Protein AF-A0A7C5JXB4-F1 (afdb_monomer_lite)

Secondary structure (DSSP, 8-state):
-EEEPPS-----SSBTTBSEEEEETTTSEEEETTSS-EEETTEEE--SEE-TTSPEEEE----EEETTEEESEEEE-TT-SSEEEES----TT----EEE-

Radius of gyration: 13.08 Å; chains: 1; bounding box: 32×25×37 Å

Organism: Thermococcus litoralis (NCBI:txid2265)

Foldseek 3Di:
DDWAQDPDQPDDALESFHAKFDFAPLVQKIKGQQLAWTGDLNDIWHAPDADPNSIGMGGRPKWKDKQNHTFSGWGTDSNDHIIRGHDDDDDVPDDIDMDID

pLDDT: mean 88.67, std 8.24, range [55.19, 95.5]

Sequence (101 aa):
YLWLRPLKTKGKGMTPFGNIEGGLPHYRYGAIFNGGKAELFGKTFEPNEALPNGVGIFKANFEVFANGRKVKGVGVYCNERRVKLIGGDFEVGEVVEIRIV

InterPro domains:
  IPR058817 Protein of unknown function DUF8155, C-terminal domain [PF26483] (15-100)

Structure (mmCIF, N/CA/C/O backbone):
data_AF-A0A7C5JXB4-F1
#
_entry.id   AF-A0A7C5JXB4-F1
#
loop_
_atom_site.group_PDB
_atom_site.id
_atom_site.type_symbol
_atom_site.label_atom_id
_atom_site.label_alt_id
_atom_site.label_comp_id
_atom_site.label_asym_id
_atom_site.label_entity_id
_atom_site.label_seq_id
_atom_site.pdbx_PDB_ins_code
_atom_site.Cartn_x
_atom_site.Cartn_y
_atom_site.Cartn_z
_atom_site.occupancy
_atom_site.B_iso_or_equiv
_atom_site.auth_seq_id
_atom_site.auth_comp_id
_atom_site.auth_asym_id
_atom_site.auth_atom_id
_atom_site.pdbx_PDB_model_num
ATOM 1 N N . TYR A 1 1 ? -10.666 -8.734 6.429 1.00 86.44 1 TYR A N 1
ATOM 2 C CA . TYR A 1 1 ? -10.107 -7.528 5.776 1.00 86.44 1 TYR A CA 1
ATOM 3 C C . TYR A 1 1 ? -11.219 -6.501 5.709 1.00 86.44 1 TYR A C 1
ATOM 5 O O . TYR A 1 1 ? -12.374 -6.907 5.714 1.00 86.44 1 TYR A O 1
ATOM 13 N N . LEU A 1 2 ? -10.889 -5.214 5.648 1.00 93.06 2 LEU A N 1
ATOM 14 C CA . LEU A 1 2 ? -11.871 -4.126 5.578 1.00 93.06 2 LEU A CA 1
ATOM 15 C C . LEU A 1 2 ? -11.558 -3.221 4.391 1.00 93.06 2 LEU A C 1
ATOM 17 O O . LEU A 1 2 ? -10.400 -3.092 4.002 1.00 93.06 2 LEU A O 1
ATOM 21 N N . TRP A 1 3 ? -12.580 -2.600 3.813 1.00 93.88 3 TRP A N 1
ATOM 22 C CA . TRP A 1 3 ? -12.403 -1.602 2.763 1.00 93.88 3 TRP A CA 1
ATOM 23 C C . TRP A 1 3 ? -12.488 -0.208 3.365 1.00 93.88 3 TRP A C 1
ATOM 25 O O . TRP A 1 3 ? -13.553 0.242 3.778 1.00 93.88 3 TRP A O 1
ATOM 35 N N . LEU A 1 4 ? -11.356 0.482 3.396 1.00 92.88 4 LEU A N 1
ATOM 36 C CA . LEU A 1 4 ? -11.253 1.834 3.910 1.00 92.88 4 LEU A CA 1
ATOM 37 C C . LEU A 1 4 ? -11.597 2.820 2.802 1.00 92.88 4 LEU A C 1
ATOM 39 O O . LEU A 1 4 ? -10.954 2.844 1.749 1.00 92.88 4 LEU A O 1
ATOM 43 N N . ARG A 1 5 ? -12.597 3.662 3.057 1.00 92.06 5 ARG A N 1
ATOM 44 C CA . ARG A 1 5 ? -12.874 4.833 2.228 1.00 92.06 5 ARG A CA 1
ATOM 45 C C . ARG A 1 5 ? -11.942 5.969 2.667 1.00 92.06 5 ARG A C 1
ATOM 47 O O . ARG A 1 5 ? -12.041 6.389 3.819 1.00 92.06 5 ARG A O 1
ATOM 54 N N . PRO A 1 6 ? -11.073 6.501 1.790 1.00 88.19 6 PRO A N 1
ATOM 55 C CA . PRO A 1 6 ? -10.216 7.622 2.154 1.00 88.19 6 PRO A CA 1
ATOM 56 C C . PRO A 1 6 ? -11.059 8.850 2.505 1.00 88.19 6 PRO A C 1
ATOM 58 O O . PRO A 1 6 ? -11.919 9.257 1.726 1.00 88.19 6 PRO A O 1
ATOM 61 N N . LEU A 1 7 ? -10.792 9.454 3.663 1.00 88.50 7 LEU A N 1
ATOM 62 C CA . LEU A 1 7 ? -11.427 10.713 4.074 1.00 88.50 7 LEU A CA 1
ATOM 63 C C . LEU A 1 7 ? -10.674 11.944 3.549 1.00 88.50 7 LEU A C 1
ATOM 65 O O . LEU A 1 7 ? -11.256 13.012 3.391 1.00 88.50 7 LEU A O 1
ATOM 69 N N . LYS A 1 8 ? -9.378 11.793 3.252 1.00 78.56 8 LYS A N 1
ATOM 70 C CA . LYS A 1 8 ? -8.524 12.828 2.659 1.00 78.56 8 LYS A CA 1
ATOM 71 C C . LYS A 1 8 ? -8.045 12.3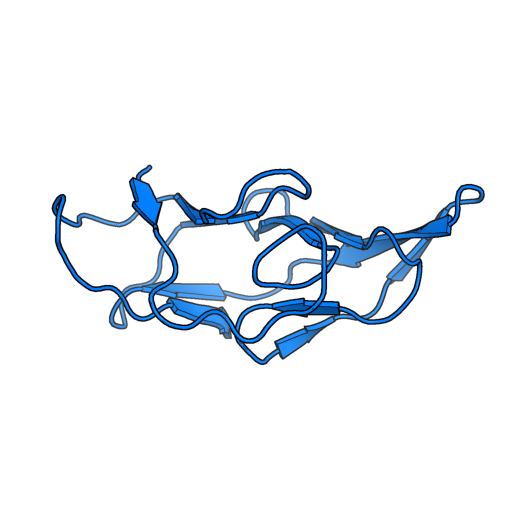44 1.292 1.00 78.56 8 LYS A C 1
ATOM 73 O O . LYS A 1 8 ? -7.175 11.484 1.214 1.00 78.56 8 LYS A O 1
ATOM 78 N N . THR A 1 9 ? -8.596 12.893 0.213 1.00 69.88 9 THR A N 1
ATOM 79 C CA . THR A 1 9 ? -8.183 12.569 -1.162 1.00 69.88 9 THR A CA 1
ATOM 80 C C . THR A 1 9 ? -7.468 13.767 -1.777 1.00 69.88 9 THR A C 1
ATOM 82 O O . THR A 1 9 ? -8.121 14.686 -2.265 1.00 69.88 9 THR A O 1
ATOM 85 N N . LYS A 1 10 ? -6.131 13.786 -1.734 1.00 63.88 10 LYS A N 1
ATOM 86 C CA . LYS A 1 10 ? -5.316 14.821 -2.404 1.00 63.88 10 LYS A CA 1
ATOM 87 C C . LYS A 1 10 ? -4.591 14.326 -3.669 1.00 63.88 10 LYS A C 1
ATOM 89 O O . LYS A 1 10 ? -3.929 15.121 -4.327 1.00 63.88 10 LYS A O 1
ATOM 94 N N . GLY A 1 11 ? -4.705 13.044 -4.024 1.00 59.69 11 GLY A N 1
ATOM 95 C CA . GLY A 1 11 ? -3.925 12.439 -5.110 1.00 59.69 11 GLY A CA 1
ATOM 96 C C . GLY A 1 11 ? -4.427 12.766 -6.523 1.00 59.69 11 GLY A C 1
ATOM 97 O O . GLY A 1 11 ? -5.625 12.704 -6.792 1.00 59.69 11 GLY A O 1
ATOM 98 N N . LYS A 1 12 ? -3.489 13.053 -7.438 1.00 55.19 12 LYS A N 1
ATOM 99 C CA . LYS A 1 12 ? -3.678 12.960 -8.896 1.00 55.19 12 LYS A CA 1
ATOM 100 C C . LYS A 1 12 ? -3.227 11.557 -9.330 1.00 55.19 12 LYS A C 1
ATOM 102 O O . LYS A 1 12 ? -2.048 11.247 -9.205 1.00 55.19 12 LYS A O 1
ATOM 107 N N . GLY A 1 13 ? -4.135 10.699 -9.796 1.00 60.03 13 GLY A N 1
ATOM 108 C CA . GLY A 1 13 ? -3.794 9.355 -10.285 1.00 60.03 13 GLY A CA 1
ATOM 109 C C . GLY A 1 13 ? -4.960 8.371 -10.231 1.00 60.03 13 GLY A C 1
ATOM 110 O O . GLY A 1 13 ? -6.081 8.752 -9.903 1.00 60.03 13 GLY A O 1
ATOM 111 N N . MET A 1 14 ? -4.694 7.111 -10.584 1.00 61.84 14 MET A N 1
ATOM 112 C CA . MET A 1 14 ? -5.726 6.072 -10.689 1.00 61.84 14 MET A CA 1
ATOM 113 C C . MET A 1 14 ? -6.191 5.572 -9.298 1.00 61.84 14 MET A C 1
ATOM 115 O O . MET A 1 14 ? -7.333 5.153 -9.129 1.00 61.84 14 MET A O 1
ATOM 119 N N . THR A 1 15 ? -5.358 5.750 -8.264 1.00 72.50 15 THR A N 1
ATOM 120 C CA . THR A 1 15 ? -5.662 5.476 -6.845 1.00 72.50 15 THR A CA 1
ATOM 121 C C . THR A 1 15 ? -5.558 6.748 -5.993 1.00 72.50 15 THR A C 1
ATOM 123 O O . THR A 1 15 ? -4.954 7.735 -6.428 1.00 72.50 15 THR A O 1
ATOM 126 N N . PRO A 1 16 ? -6.032 6.743 -4.728 1.00 74.94 16 PRO A N 1
ATOM 127 C CA . PRO A 1 16 ? -5.759 7.830 -3.782 1.00 74.94 16 PRO A CA 1
ATOM 128 C C . PRO A 1 16 ? -4.261 8.079 -3.528 1.00 74.94 16 PRO A C 1
ATOM 130 O O . PRO A 1 16 ? -3.910 9.149 -3.038 1.00 74.94 16 PRO A O 1
ATOM 133 N N . PHE A 1 17 ? -3.404 7.114 -3.879 1.00 81.69 17 PHE A N 1
ATOM 134 C CA . PHE A 1 17 ? -1.942 7.116 -3.735 1.00 81.69 17 PHE A CA 1
ATOM 135 C C . PHE A 1 17 ? -1.235 7.212 -5.096 1.00 81.69 17 PHE A C 1
ATOM 137 O O . PHE A 1 17 ? -0.114 6.744 -5.273 1.00 81.69 17 PHE A O 1
ATOM 144 N N . GLY A 1 18 ? -1.911 7.769 -6.104 1.00 83.50 18 GLY A N 1
ATOM 145 C CA . GLY A 1 18 ? -1.349 7.909 -7.440 1.00 83.50 18 GLY A CA 1
ATOM 146 C C . GLY A 1 18 ? -1.442 6.60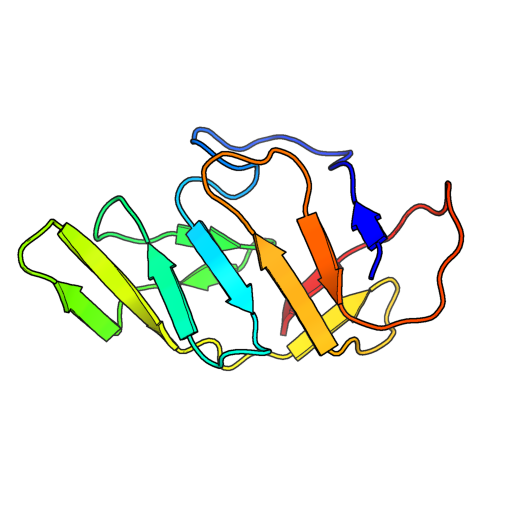6 -8.230 1.00 83.50 18 GLY A C 1
ATOM 147 O O . GLY A 1 18 ? -2.536 6.142 -8.548 1.00 83.50 18 GLY A O 1
ATOM 148 N N . ASN A 1 19 ? -0.299 6.028 -8.575 1.00 86.50 19 ASN A N 1
ATOM 149 C CA . ASN A 1 19 ? -0.152 4.969 -9.577 1.00 86.50 19 ASN A CA 1
ATOM 150 C C . ASN A 1 19 ? 0.478 3.679 -9.010 1.00 86.50 19 ASN A C 1
ATOM 152 O O . ASN A 1 19 ? 1.249 3.008 -9.700 1.00 86.50 19 ASN A O 1
ATOM 156 N N . ILE A 1 20 ? 0.175 3.369 -7.747 1.00 89.44 20 ILE A N 1
ATOM 157 C CA . ILE A 1 20 ? 0.694 2.208 -7.010 1.00 89.44 20 ILE A CA 1
ATOM 158 C C . ILE A 1 20 ? -0.317 1.062 -7.020 1.00 89.44 20 ILE A C 1
ATOM 160 O O . ILE A 1 20 ? -1.513 1.289 -6.840 1.00 89.44 20 ILE A O 1
ATOM 164 N N . GLU A 1 21 ? 0.180 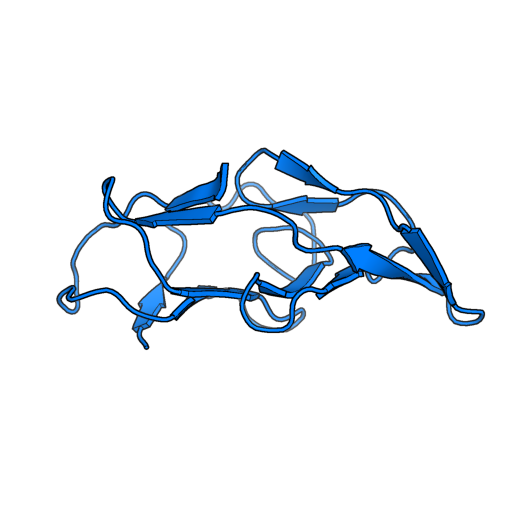-0.171 -7.107 1.00 91.62 21 GLU A N 1
ATOM 165 C CA . GLU A 1 21 ? -0.595 -1.388 -6.858 1.00 91.62 21 GLU A CA 1
ATOM 166 C C . GLU A 1 21 ? 0.165 -2.402 -6.001 1.00 91.62 21 GLU A C 1
ATOM 168 O O . GLU A 1 21 ? 1.383 -2.554 -6.115 1.00 91.62 21 GLU A O 1
ATOM 173 N N . GLY A 1 22 ? -0.564 -3.128 -5.154 1.00 91.00 22 GLY A N 1
ATOM 174 C CA . GLY A 1 22 ? -0.036 -4.279 -4.428 1.00 91.00 22 GLY A CA 1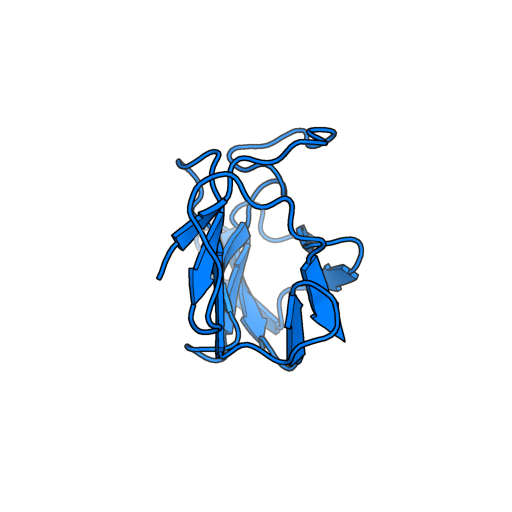
ATOM 175 C C . GLY A 1 22 ? -0.706 -4.523 -3.079 1.00 91.00 22 GLY A C 1
ATOM 176 O O . GLY A 1 22 ? -1.387 -3.660 -2.525 1.00 91.00 22 GLY A O 1
ATOM 177 N N . GLY A 1 23 ? -0.482 -5.721 -2.533 1.00 90.69 23 GLY A N 1
ATOM 178 C CA . GLY A 1 23 ? -0.785 -6.070 -1.141 1.00 90.69 23 GLY A CA 1
ATOM 179 C C . GLY A 1 23 ? 0.468 -5.932 -0.276 1.00 90.69 23 GLY A C 1
ATOM 180 O O . GLY A 1 23 ? 1.278 -6.852 -0.208 1.00 90.69 23 GLY A O 1
ATOM 181 N N . LEU A 1 24 ? 0.637 -4.788 0.375 1.00 91.00 24 LEU A N 1
ATOM 182 C CA . LEU A 1 24 ? 1.882 -4.322 0.981 1.00 91.00 24 LEU A CA 1
ATOM 183 C C . LEU A 1 24 ? 1.796 -4.325 2.518 1.00 91.00 24 LEU A C 1
ATOM 185 O O . LEU A 1 24 ? 0.803 -3.845 3.056 1.00 91.00 24 LEU A O 1
ATOM 189 N N . PRO A 1 25 ? 2.801 -4.815 3.260 1.00 87.75 25 PRO A N 1
ATOM 190 C CA . PRO A 1 25 ? 3.959 -5.582 2.811 1.00 87.75 25 PRO A CA 1
ATOM 191 C C . PRO A 1 25 ? 3.646 -7.080 2.639 1.00 87.75 25 PRO A C 1
ATOM 193 O O . PRO A 1 25 ? 4.570 -7.881 2.548 1.00 87.75 25 PRO A O 1
ATOM 196 N N . HIS A 1 26 ? 2.372 -7.496 2.624 1.00 85.06 26 HIS A N 1
ATOM 197 C CA . HIS A 1 26 ? 1.984 -8.914 2.632 1.00 85.06 26 HIS A CA 1
ATOM 198 C C . HIS A 1 26 ? 2.672 -9.753 1.537 1.00 85.06 26 HIS A C 1
ATOM 200 O O . HIS A 1 26 ? 3.181 -10.831 1.834 1.00 85.06 26 HIS A O 1
ATOM 206 N N . TYR A 1 27 ? 2.759 -9.233 0.310 1.00 83.56 27 TYR A N 1
ATOM 207 C CA . TYR A 1 27 ? 3.467 -9.863 -0.811 1.00 83.56 27 TYR A CA 1
ATOM 208 C C . TYR A 1 27 ? 4.930 -9.421 -0.949 1.00 83.56 27 TYR A C 1
ATOM 210 O O . TYR A 1 27 ? 5.620 -9.875 -1.853 1.00 83.56 27 TYR A O 1
ATOM 218 N N . ARG A 1 28 ? 5.430 -8.566 -0.047 1.00 88.69 28 ARG A N 1
ATOM 219 C CA . ARG A 1 28 ? 6.809 -8.038 0.013 1.00 88.69 28 ARG A CA 1
ATOM 220 C C . ARG A 1 28 ? 7.258 -7.168 -1.169 1.00 88.69 28 ARG A C 1
ATOM 222 O O . ARG A 1 28 ? 8.367 -6.640 -1.128 1.00 88.69 28 ARG A O 1
ATOM 229 N N . TYR A 1 29 ? 6.413 -6.949 -2.173 1.00 92.06 29 TYR A N 1
ATOM 230 C CA . TYR A 1 29 ? 6.669 -6.032 -3.286 1.00 92.06 29 TYR A CA 1
ATOM 231 C C . TYR A 1 29 ? 5.403 -5.272 -3.692 1.00 92.06 29 TYR A C 1
ATOM 233 O O . TYR A 1 29 ? 4.289 -5.698 -3.375 1.00 92.06 29 TYR A O 1
ATOM 241 N N . GLY A 1 30 ? 5.589 -4.164 -4.408 1.00 93.12 30 GLY A N 1
ATOM 242 C CA . GLY A 1 30 ? 4.533 -3.419 -5.090 1.00 93.12 30 GLY A CA 1
ATOM 243 C C . GLY A 1 30 ? 4.962 -2.973 -6.485 1.00 93.12 30 GLY A C 1
ATOM 244 O O . GLY A 1 30 ? 6.142 -3.044 -6.835 1.00 93.12 30 GLY A O 1
ATOM 245 N N . ALA A 1 31 ? 3.991 -2.515 -7.269 1.00 94.19 31 ALA A N 1
ATOM 246 C CA . ALA A 1 31 ? 4.183 -2.028 -8.628 1.00 94.19 31 ALA A CA 1
ATOM 247 C C . ALA A 1 31 ? 3.859 -0.533 -8.735 1.00 94.19 31 ALA A C 1
ATOM 249 O O . ALA A 1 31 ? 2.939 -0.033 -8.085 1.00 94.19 31 ALA A O 1
ATOM 250 N N . ILE A 1 32 ? 4.612 0.167 -9.580 1.00 93.25 32 ILE A N 1
ATOM 251 C CA . ILE A 1 32 ? 4.479 1.585 -9.898 1.00 93.25 32 ILE A CA 1
ATOM 252 C C . ILE A 1 32 ? 4.252 1.709 -11.407 1.00 93.25 32 ILE A C 1
ATOM 254 O O . ILE A 1 32 ? 5.153 1.471 -12.210 1.00 93.25 32 ILE A O 1
ATOM 258 N N . PHE A 1 33 ? 3.052 2.122 -11.812 1.00 89.31 33 PHE A N 1
ATOM 259 C CA . PHE A 1 33 ? 2.626 2.108 -13.220 1.00 89.31 33 PHE A CA 1
ATOM 260 C C . PHE A 1 33 ? 3.129 3.280 -14.082 1.00 89.31 33 PHE A C 1
ATOM 262 O O . PHE A 1 33 ? 2.751 3.387 -15.241 1.00 89.31 33 PHE A O 1
ATOM 269 N N . ASN A 1 34 ? 3.964 4.171 -13.540 1.00 83.94 34 ASN A N 1
ATOM 270 C CA . ASN A 1 34 ? 4.593 5.264 -14.296 1.00 83.94 34 ASN A CA 1
ATOM 271 C C . ASN A 1 34 ? 6.122 5.111 -14.388 1.00 83.94 34 ASN A C 1
ATOM 273 O O . ASN A 1 34 ? 6.787 6.053 -14.812 1.00 83.94 34 ASN A O 1
ATOM 277 N N . GLY A 1 35 ? 6.676 3.987 -13.915 1.00 73.25 35 GLY A N 1
ATOM 278 C CA . GLY A 1 35 ? 8.118 3.713 -13.887 1.00 73.25 35 GLY A CA 1
ATOM 279 C C . GLY A 1 35 ? 8.949 4.645 -12.996 1.00 73.25 35 GLY A C 1
ATOM 280 O O . GLY A 1 35 ? 10.167 4.511 -12.951 1.00 73.25 35 GLY A O 1
ATOM 281 N N . GLY A 1 36 ? 8.316 5.594 -12.303 1.00 85.50 36 GLY A N 1
ATOM 282 C CA . GLY A 1 36 ? 8.962 6.634 -11.513 1.00 85.50 36 GLY A CA 1
ATOM 283 C C . GLY A 1 36 ? 8.738 6.461 -10.016 1.00 85.50 36 GLY A C 1
ATOM 284 O O . GLY A 1 36 ? 8.600 5.352 -9.510 1.00 85.50 36 GLY A O 1
ATOM 285 N N . LYS A 1 37 ? 8.710 7.581 -9.288 1.00 88.56 37 LYS A N 1
ATOM 286 C CA . LYS A 1 37 ? 8.432 7.582 -7.847 1.00 88.56 37 LYS A CA 1
ATOM 287 C C . LYS A 1 37 ? 6.938 7.485 -7.592 1.00 88.56 37 LYS A C 1
ATOM 289 O O . LYS A 1 37 ? 6.135 8.009 -8.368 1.00 88.56 37 LYS A O 1
ATOM 294 N N . ALA A 1 38 ? 6.584 6.902 -6.459 1.00 86.44 38 ALA A N 1
ATOM 295 C CA . ALA A 1 38 ? 5.214 6.900 -5.988 1.00 86.44 38 ALA A CA 1
ATOM 296 C C . ALA A 1 38 ? 5.136 7.193 -4.490 1.00 86.44 38 ALA A C 1
ATOM 298 O O . ALA A 1 38 ? 6.071 6.904 -3.746 1.00 86.44 38 ALA A O 1
ATOM 299 N N . GLU A 1 39 ? 4.029 7.783 -4.048 1.00 86.88 39 GLU A N 1
ATOM 300 C CA . GLU A 1 39 ? 3.816 8.147 -2.649 1.00 86.88 39 GLU A CA 1
ATOM 301 C C . GLU A 1 39 ? 2.688 7.305 -2.055 1.00 86.88 39 GLU A C 1
ATOM 303 O O . GLU A 1 39 ? 1.563 7.316 -2.548 1.00 86.88 39 GLU A O 1
ATOM 308 N N . LEU A 1 40 ? 2.978 6.598 -0.967 1.00 88.06 40 LEU A N 1
ATOM 309 C CA . LEU A 1 40 ? 2.011 5.804 -0.221 1.00 88.06 40 LEU A CA 1
ATOM 310 C C . LEU A 1 40 ? 2.021 6.266 1.236 1.00 88.06 40 LEU A C 1
ATOM 312 O O . LEU A 1 40 ? 3.050 6.194 1.901 1.00 88.06 40 LEU A O 1
ATOM 316 N N . PHE A 1 41 ? 0.879 6.751 1.731 1.00 87.88 41 PHE A N 1
ATOM 317 C CA . PHE A 1 41 ? 0.728 7.276 3.099 1.00 87.88 41 PHE A CA 1
ATOM 318 C C . PHE A 1 41 ? 1.840 8.263 3.522 1.00 87.88 41 PHE A C 1
ATOM 320 O O . PHE A 1 41 ? 2.329 8.204 4.647 1.00 87.88 41 PHE A O 1
ATOM 327 N N . GLY A 1 42 ? 2.256 9.158 2.617 1.00 84.56 42 GLY A N 1
ATOM 328 C CA . GLY A 1 42 ? 3.298 10.160 2.877 1.00 84.56 42 GLY A CA 1
ATOM 329 C C . GLY A 1 42 ? 4.741 9.647 2.794 1.00 84.56 42 GLY A C 1
ATOM 330 O O . GLY A 1 42 ? 5.666 10.419 3.037 1.00 84.56 42 GLY A O 1
ATOM 331 N N . LYS A 1 43 ? 4.962 8.370 2.455 1.00 87.81 43 LYS A N 1
ATOM 332 C CA . LYS A 1 43 ? 6.295 7.808 2.197 1.00 87.81 43 LYS A CA 1
ATOM 333 C C . LYS A 1 43 ? 6.505 7.647 0.697 1.00 87.81 43 LYS A C 1
ATOM 335 O O . LYS A 1 43 ? 5.659 7.084 0.001 1.00 87.81 43 LYS A O 1
ATOM 340 N N . THR A 1 44 ? 7.652 8.110 0.220 1.00 89.56 44 THR A N 1
ATOM 341 C CA . THR A 1 44 ? 8.057 7.965 -1.179 1.00 89.56 44 THR A CA 1
ATOM 342 C C . THR A 1 44 ? 8.743 6.623 -1.397 1.00 89.56 44 THR A C 1
ATOM 344 O O . THR A 1 44 ? 9.622 6.233 -0.629 1.00 89.56 44 THR A O 1
ATOM 347 N N . PHE A 1 45 ? 8.357 5.943 -2.469 1.00 90.19 45 PHE A N 1
ATOM 348 C CA . PHE A 1 45 ? 8.950 4.704 -2.945 1.00 90.19 45 PHE A CA 1
ATOM 349 C C . PHE A 1 45 ? 9.525 4.908 -4.341 1.00 90.19 45 PHE A C 1
ATOM 351 O O . PHE A 1 45 ? 8.936 5.595 -5.179 1.00 90.19 45 PHE A O 1
ATOM 358 N N . GLU A 1 46 ? 10.672 4.284 -4.577 1.00 92.56 46 GLU A N 1
ATOM 359 C CA . GLU A 1 46 ? 11.353 4.254 -5.866 1.00 92.56 46 GLU A CA 1
ATOM 360 C C . GLU A 1 46 ? 11.471 2.797 -6.331 1.00 92.56 46 GLU A C 1
ATOM 362 O O . GLU A 1 46 ? 11.618 1.899 -5.492 1.00 92.56 46 GLU A O 1
ATOM 367 N N . PRO A 1 47 ? 11.381 2.535 -7.644 1.00 93.88 47 PRO A N 1
ATOM 368 C CA . PRO A 1 47 ? 11.492 1.188 -8.171 1.00 93.88 47 PRO A CA 1
ATOM 369 C C . PRO A 1 47 ? 12.912 0.655 -7.975 1.00 93.88 47 PRO A C 1
ATOM 371 O O . PRO A 1 47 ? 13.900 1.337 -8.229 1.00 93.88 47 PRO A O 1
ATOM 374 N N . ASN A 1 48 ? 13.007 -0.595 -7.531 1.00 93.69 48 ASN A N 1
ATOM 375 C CA . ASN A 1 48 ? 14.251 -1.358 -7.511 1.00 93.69 48 ASN A CA 1
ATOM 376 C C . ASN A 1 48 ? 14.562 -1.971 -8.881 1.00 93.69 48 ASN A C 1
ATOM 378 O O . ASN A 1 48 ? 15.722 -2.224 -9.188 1.00 93.69 48 ASN A O 1
ATOM 382 N N . GLU A 1 49 ? 13.526 -2.224 -9.676 1.00 93.75 49 GLU A N 1
ATOM 383 C CA . GLU A 1 49 ? 13.602 -2.799 -11.014 1.00 93.75 49 GLU A CA 1
ATOM 384 C C . GLU A 1 49 ? 12.597 -2.078 -11.915 1.00 93.75 49 GLU A C 1
ATOM 386 O O . GLU A 1 49 ? 11.475 -1.799 -11.491 1.00 93.75 49 GLU A O 1
ATOM 391 N N . ALA A 1 50 ? 12.989 -1.782 -13.152 1.00 94.12 50 ALA A N 1
ATOM 392 C CA . ALA A 1 50 ? 12.098 -1.249 -14.173 1.00 94.12 50 ALA A CA 1
ATOM 393 C C . ALA A 1 50 ? 11.908 -2.296 -15.274 1.00 94.12 50 ALA A C 1
ATOM 395 O O . ALA A 1 50 ? 12.879 -2.776 -15.859 1.00 94.12 50 ALA A O 1
ATOM 396 N N . LEU A 1 51 ? 10.655 -2.642 -15.553 1.00 93.44 51 LEU A N 1
ATOM 397 C CA . LEU A 1 51 ? 10.289 -3.593 -16.594 1.00 93.44 51 LEU A CA 1
ATOM 398 C C . LEU A 1 51 ? 10.237 -2.904 -17.972 1.00 93.44 51 LEU A C 1
ATOM 400 O O . LEU A 1 51 ? 9.943 -1.707 -18.046 1.00 93.44 51 LEU A O 1
ATOM 404 N N . PRO A 1 52 ? 10.433 -3.638 -19.089 1.00 92.50 52 PRO A N 1
ATOM 405 C CA . PRO A 1 52 ? 10.401 -3.067 -20.444 1.00 92.50 52 PRO A CA 1
ATOM 406 C C . PRO A 1 52 ? 9.087 -2.366 -20.825 1.00 92.50 52 PRO A C 1
ATOM 408 O O . PRO A 1 52 ? 9.065 -1.544 -21.734 1.00 92.50 52 PRO A O 1
ATOM 411 N N . ASN A 1 53 ? 7.988 -2.679 -20.134 1.00 90.38 53 ASN A N 1
ATOM 412 C CA . ASN A 1 53 ? 6.678 -2.054 -20.323 1.00 90.38 53 ASN A CA 1
ATOM 413 C C . ASN A 1 53 ? 6.479 -0.768 -19.491 1.00 90.38 53 ASN A C 1
ATOM 415 O O . ASN A 1 53 ? 5.367 -0.249 -19.437 1.00 90.38 53 ASN A O 1
ATOM 419 N N . GLY A 1 54 ? 7.523 -0.277 -18.817 1.00 89.44 54 GLY A N 1
ATOM 420 C CA . GLY A 1 54 ? 7.477 0.939 -18.005 1.00 89.44 54 GLY A CA 1
ATOM 421 C C . GLY A 1 54 ? 6.922 0.751 -16.590 1.00 89.44 54 GLY A C 1
ATOM 422 O O . GLY A 1 54 ? 6.771 1.734 -15.869 1.00 89.44 54 GLY A O 1
ATOM 423 N N . VAL A 1 55 ? 6.630 -0.481 -16.159 1.00 92.94 55 VAL A N 1
ATOM 424 C CA . VAL A 1 55 ? 6.234 -0.762 -14.771 1.00 92.94 55 VAL A CA 1
ATOM 425 C C . VAL A 1 55 ? 7.475 -0.867 -13.890 1.00 92.94 55 VAL A C 1
ATOM 427 O O . VAL A 1 55 ? 8.393 -1.630 -14.179 1.00 92.94 55 VAL A O 1
ATOM 430 N N . GLY A 1 56 ? 7.492 -0.121 -12.789 1.00 94.88 56 GLY A N 1
ATOM 431 C CA . GLY A 1 56 ? 8.527 -0.219 -11.765 1.00 94.88 56 GLY A CA 1
ATOM 432 C C . GLY A 1 56 ? 8.121 -1.169 -10.638 1.00 94.88 56 GLY A C 1
ATOM 433 O O . GLY A 1 56 ? 7.018 -1.046 -10.112 1.00 94.88 56 GLY A O 1
ATOM 434 N N . ILE A 1 57 ? 8.996 -2.084 -10.228 1.00 94.50 57 ILE A N 1
ATOM 435 C CA . ILE A 1 57 ? 8.793 -2.966 -9.071 1.00 94.50 57 ILE A CA 1
ATOM 436 C C . ILE A 1 57 ? 9.628 -2.455 -7.900 1.00 94.50 57 ILE A C 1
ATOM 438 O O . ILE A 1 57 ? 10.819 -2.193 -8.053 1.00 94.50 57 ILE A O 1
ATOM 442 N N . PHE A 1 58 ? 9.024 -2.331 -6.718 1.00 93.81 58 PHE A N 1
ATOM 443 C CA . PHE A 1 58 ? 9.718 -1.920 -5.494 1.00 93.81 58 PHE A CA 1
ATOM 444 C C . PHE A 1 58 ? 9.496 -2.911 -4.349 1.00 93.81 58 PHE A C 1
ATOM 446 O O . PHE A 1 58 ? 8.456 -3.568 -4.258 1.00 93.81 58 PHE A O 1
ATOM 453 N N . LYS A 1 59 ? 10.468 -2.998 -3.439 1.00 92.56 59 LYS A N 1
ATOM 454 C CA . LYS A 1 59 ? 10.386 -3.802 -2.214 1.00 92.56 59 LYS A CA 1
ATOM 455 C C . LYS A 1 59 ? 9.532 -3.101 -1.160 1.00 92.56 59 LYS A C 1
ATOM 457 O O . LYS A 1 59 ? 9.793 -1.961 -0.779 1.00 92.56 59 LYS A O 1
ATOM 462 N N . ALA A 1 60 ? 8.560 -3.821 -0.613 1.00 91.38 60 ALA A N 1
ATOM 463 C CA . ALA A 1 60 ? 7.693 -3.348 0.460 1.00 91.38 60 ALA A CA 1
ATOM 464 C C . ALA A 1 60 ? 8.274 -3.722 1.835 1.00 91.38 60 ALA A C 1
ATOM 466 O O . ALA A 1 60 ? 7.739 -4.575 2.539 1.00 91.38 60 ALA A O 1
ATOM 467 N N . ASN A 1 61 ? 9.392 -3.092 2.204 1.00 89.50 61 ASN A N 1
ATOM 468 C CA . ASN A 1 61 ? 10.074 -3.302 3.486 1.00 89.50 61 ASN A CA 1
ATOM 469 C C . ASN A 1 61 ? 9.661 -2.228 4.499 1.00 89.50 61 ASN A C 1
ATOM 471 O O . ASN A 1 61 ? 10.445 -1.346 4.843 1.00 89.50 61 ASN A O 1
ATOM 475 N N . PHE A 1 62 ? 8.402 -2.265 4.918 1.00 92.50 62 PHE A N 1
ATOM 476 C CA . PHE A 1 62 ? 7.858 -1.359 5.923 1.00 92.50 62 PHE A CA 1
ATOM 477 C C . PHE A 1 62 ? 6.781 -2.062 6.733 1.00 92.50 62 PHE A C 1
ATOM 479 O O . PHE A 1 62 ? 6.200 -3.058 6.299 1.00 92.50 62 PHE A O 1
ATOM 486 N N . GLU A 1 63 ? 6.493 -1.521 7.903 1.00 94.56 63 GLU A N 1
ATOM 487 C CA . GLU A 1 63 ? 5.385 -1.964 8.733 1.00 94.56 63 GLU A CA 1
ATOM 488 C C . GLU A 1 63 ? 4.171 -1.064 8.521 1.00 94.56 63 GLU A C 1
ATOM 490 O O . GLU A 1 63 ? 4.305 0.102 8.154 1.00 94.56 63 GLU A O 1
ATOM 495 N N . VAL A 1 64 ? 2.971 -1.602 8.744 1.00 94.94 64 VAL A N 1
ATOM 496 C CA . VAL A 1 64 ? 1.718 -0.851 8.623 1.00 94.94 64 VAL A CA 1
ATOM 497 C C . VAL A 1 64 ? 1.025 -0.838 9.971 1.00 94.94 64 VAL A C 1
ATOM 499 O O . VAL A 1 64 ? 0.836 -1.884 10.595 1.00 94.94 64 VAL A O 1
ATOM 502 N N . PHE A 1 65 ? 0.604 0.347 10.385 1.00 95.50 65 PHE A N 1
ATOM 503 C CA . PHE A 1 65 ? -0.144 0.587 11.603 1.00 95.50 65 PHE A CA 1
ATOM 504 C C . PHE A 1 65 ? -1.484 1.233 11.264 1.00 95.50 65 PHE A C 1
ATOM 506 O O . PHE A 1 65 ? -1.547 2.126 10.421 1.00 95.50 65 PHE A O 1
ATOM 513 N N . ALA A 1 66 ? -2.540 0.788 11.937 1.00 95.19 66 ALA A N 1
ATOM 514 C CA . ALA A 1 66 ? -3.866 1.391 11.903 1.00 95.19 66 ALA A CA 1
ATOM 515 C C . ALA A 1 66 ? -4.252 1.782 13.335 1.00 95.19 66 ALA A C 1
ATOM 517 O O . ALA A 1 66 ? -4.236 0.924 14.217 1.00 95.19 66 ALA A O 1
ATOM 518 N N . ASN A 1 67 ? -4.520 3.067 13.593 1.00 95.19 67 ASN A N 1
ATOM 519 C CA . ASN A 1 67 ? -4.760 3.603 14.946 1.00 95.19 67 ASN A CA 1
ATOM 520 C C . ASN A 1 67 ? -3.686 3.146 15.964 1.00 95.19 67 ASN A C 1
ATOM 522 O O . ASN A 1 67 ? -3.991 2.712 17.071 1.00 95.19 67 ASN A O 1
ATOM 526 N N . GLY A 1 68 ? -2.409 3.158 15.556 1.00 94.06 68 GLY A N 1
ATOM 527 C CA . GLY A 1 68 ? -1.273 2.727 16.388 1.00 94.06 68 GLY A CA 1
ATOM 528 C C . GLY A 1 68 ? -1.108 1.209 16.561 1.00 94.06 68 GLY A C 1
ATOM 529 O O . GLY A 1 68 ? -0.110 0.768 17.126 1.00 94.06 68 GLY A O 1
ATOM 530 N N . ARG A 1 69 ? -2.025 0.386 16.040 1.00 94.69 69 ARG A N 1
ATOM 531 C CA . ARG A 1 69 ? -1.948 -1.083 16.097 1.00 94.69 69 ARG A CA 1
ATOM 532 C C . ARG A 1 69 ? -1.297 -1.622 14.831 1.00 94.69 69 ARG A C 1
ATOM 534 O O . ARG A 1 69 ? -1.738 -1.305 13.727 1.00 94.69 69 ARG A O 1
ATOM 541 N N . LYS A 1 70 ? -0.276 -2.467 14.976 1.00 94.81 70 LYS A N 1
ATOM 542 C CA . LYS A 1 70 ? 0.358 -3.139 13.835 1.00 94.81 70 LYS A CA 1
ATOM 543 C C . LYS A 1 70 ? -0.649 -4.060 13.142 1.00 94.81 70 LYS A C 1
ATOM 545 O O . LYS A 1 70 ? -1.276 -4.900 13.787 1.00 94.81 70 LYS A O 1
ATOM 550 N N . VAL A 1 71 ? -0.784 -3.921 11.827 1.00 94.44 71 VAL A N 1
ATOM 551 C CA . VAL A 1 71 ? -1.631 -4.770 10.976 1.00 94.44 71 VAL A CA 1
ATOM 552 C C . VAL A 1 71 ? -0.775 -5.573 9.993 1.00 94.44 71 VAL A C 1
ATOM 554 O O . VAL A 1 71 ? 0.435 -5.375 9.893 1.00 94.44 71 VAL A O 1
ATOM 557 N N . LYS A 1 72 ? -1.388 -6.509 9.257 1.00 94.00 72 LYS A N 1
ATOM 558 C CA . LYS A 1 72 ? -0.665 -7.335 8.273 1.00 94.00 72 LYS A CA 1
ATOM 559 C C . LYS A 1 72 ? -0.305 -6.550 7.011 1.00 94.00 72 LYS A C 1
ATOM 561 O O . LYS A 1 72 ? 0.638 -6.928 6.321 1.00 94.00 72 LYS A O 1
ATOM 566 N N . GLY A 1 73 ? -1.063 -5.502 6.689 1.00 94.38 73 GLY A N 1
ATOM 567 C CA . GLY A 1 73 ? -0.782 -4.644 5.547 1.00 94.38 73 GLY A CA 1
ATOM 568 C C . GLY A 1 73 ? -2.002 -3.934 4.972 1.00 94.38 73 GLY A C 1
ATOM 569 O O . GLY A 1 73 ? -3.068 -3.875 5.585 1.00 94.38 73 GLY A O 1
ATOM 570 N N . VAL A 1 74 ? -1.830 -3.436 3.754 1.00 94.31 74 VAL A N 1
ATOM 571 C CA . VAL A 1 74 ? -2.823 -2.757 2.924 1.00 94.31 74 VAL A CA 1
ATOM 572 C C . VAL A 1 74 ? -2.808 -3.318 1.505 1.00 94.31 74 VAL A C 1
ATOM 574 O O . VAL A 1 74 ? -1.761 -3.688 0.992 1.00 94.31 74 VAL A O 1
ATOM 577 N N . GLY A 1 75 ? -3.959 -3.365 0.850 1.00 93.81 75 GLY A N 1
ATOM 578 C CA . GLY A 1 75 ? -4.089 -3.557 -0.588 1.00 93.81 75 GLY A CA 1
ATOM 579 C C . GLY A 1 75 ? -4.440 -2.235 -1.253 1.00 93.81 75 GLY A C 1
ATOM 580 O O . GLY A 1 75 ? -5.418 -1.595 -0.859 1.00 93.81 75 GLY A O 1
ATOM 581 N N . VAL A 1 76 ? -3.655 -1.845 -2.248 1.00 92.12 76 VAL A N 1
ATOM 582 C CA . VAL A 1 76 ? -3.908 -0.693 -3.118 1.00 92.12 76 VAL A CA 1
ATOM 583 C C . VAL A 1 76 ? -4.042 -1.222 -4.541 1.00 92.12 76 VAL A C 1
ATOM 585 O O . VAL A 1 76 ? -3.250 -2.074 -4.939 1.00 92.12 76 VAL A O 1
ATOM 588 N N . TYR A 1 77 ? -5.043 -0.754 -5.285 1.00 88.88 77 TYR A N 1
ATOM 589 C CA . TYR A 1 77 ? -5.316 -1.215 -6.649 1.00 88.88 77 TYR A CA 1
ATOM 590 C C . TYR A 1 77 ? -5.539 -0.026 -7.563 1.00 88.88 77 TYR A C 1
ATOM 592 O O . TYR A 1 77 ? -6.280 0.882 -7.183 1.00 88.88 77 TYR A O 1
ATOM 600 N N . CYS A 1 78 ? -4.955 -0.052 -8.764 1.00 83.44 78 CYS A N 1
ATOM 601 C CA . CYS A 1 78 ? -4.993 1.081 -9.686 1.00 83.44 78 CYS A CA 1
ATOM 602 C C . CYS A 1 78 ? -6.406 1.528 -10.067 1.00 83.44 78 CYS A C 1
ATOM 604 O O . CYS A 1 78 ? -6.614 2.697 -10.331 1.00 83.44 78 CYS A O 1
ATOM 606 N N . ASN A 1 79 ? -7.395 0.645 -10.055 1.00 83.38 79 ASN A N 1
ATOM 607 C CA . ASN A 1 79 ? -8.779 0.952 -10.419 1.00 83.38 79 ASN A CA 1
ATOM 608 C C . ASN A 1 79 ? -9.735 1.033 -9.216 1.00 83.38 79 ASN A C 1
ATOM 610 O O . ASN A 1 79 ? -10.952 1.017 -9.396 1.00 83.38 79 ASN A O 1
ATOM 614 N N . GLU A 1 80 ? -9.211 1.115 -7.992 1.00 88.88 80 GLU A N 1
ATOM 615 C CA . GLU A 1 80 ? -10.008 1.133 -6.768 1.00 88.88 80 GLU A CA 1
ATOM 616 C C . GLU A 1 80 ? -9.668 2.360 -5.921 1.00 88.88 80 GLU A C 1
ATOM 618 O O . GLU A 1 80 ? -8.517 2.630 -5.574 1.00 88.88 80 GLU A O 1
ATOM 623 N N . ARG A 1 81 ? -10.704 3.114 -5.544 1.00 85.94 81 ARG A N 1
ATOM 624 C CA . ARG A 1 8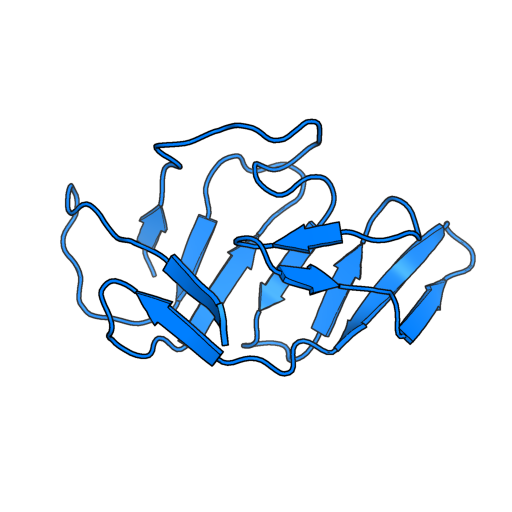1 ? -10.546 4.317 -4.715 1.00 85.94 81 ARG A CA 1
ATOM 625 C C . ARG A 1 81 ? -10.430 3.994 -3.228 1.00 85.94 81 ARG A C 1
ATOM 627 O O . ARG A 1 81 ? -10.119 4.883 -2.440 1.00 85.94 81 ARG A O 1
ATOM 634 N N . ARG A 1 82 ? -10.724 2.762 -2.825 1.00 91.31 82 ARG A N 1
ATOM 635 C CA . ARG A 1 82 ? -10.616 2.274 -1.447 1.00 91.31 82 ARG A CA 1
ATOM 636 C C . ARG A 1 82 ? -9.266 1.608 -1.201 1.00 91.31 82 ARG A C 1
ATOM 638 O O . ARG A 1 82 ? -8.601 1.137 -2.116 1.00 91.31 82 ARG A O 1
ATOM 645 N N . VAL A 1 83 ? -8.893 1.516 0.071 1.00 91.81 83 VAL A N 1
ATOM 646 C CA . VAL A 1 83 ? -7.743 0.720 0.518 1.00 91.81 83 VAL A CA 1
ATOM 647 C C . VAL A 1 83 ? -8.246 -0.526 1.210 1.00 91.81 83 VAL A C 1
ATOM 649 O O . VAL A 1 83 ? -9.093 -0.444 2.096 1.00 91.81 83 VAL A O 1
ATOM 652 N N . LYS A 1 84 ? -7.703 -1.686 0.860 1.00 93.94 84 LYS A N 1
ATOM 653 C CA . LYS A 1 84 ? -8.002 -2.930 1.565 1.00 93.94 84 LYS A CA 1
ATOM 654 C C . LYS A 1 84 ? -7.121 -3.046 2.806 1.00 93.94 84 LYS A C 1
ATOM 656 O O . LYS A 1 84 ? -5.949 -3.360 2.680 1.00 93.94 84 LYS A O 1
ATOM 661 N N . LEU A 1 85 ? -7.650 -2.853 4.005 1.00 94.19 85 LEU A N 1
ATOM 662 C CA . LEU A 1 85 ? -6.915 -3.111 5.243 1.00 94.19 85 LEU A CA 1
ATOM 663 C C . LEU A 1 85 ? -6.839 -4.617 5.518 1.00 94.19 85 LEU A C 1
ATOM 665 O O . LEU A 1 85 ? -7.860 -5.316 5.542 1.00 94.19 85 LEU A O 1
ATOM 669 N N . ILE A 1 86 ? -5.629 -5.128 5.733 1.00 93.56 86 ILE A N 1
ATOM 670 C CA . ILE A 1 86 ? -5.369 -6.547 5.973 1.00 93.56 86 ILE A CA 1
ATOM 671 C C . ILE A 1 86 ? -4.974 -6.736 7.440 1.00 93.56 86 ILE A C 1
ATOM 673 O O . ILE A 1 86 ? -3.880 -6.366 7.858 1.00 93.56 86 ILE A O 1
ATOM 677 N N . GLY A 1 87 ? -5.848 -7.383 8.210 1.00 90.75 87 GLY A N 1
ATOM 678 C CA . GLY A 1 87 ? -5.663 -7.596 9.647 1.00 90.75 87 GLY A CA 1
ATOM 679 C C . GLY A 1 87 ? -6.156 -6.425 10.499 1.00 90.75 87 GLY A C 1
ATOM 680 O O . GLY A 1 87 ? -6.667 -5.439 9.972 1.00 90.75 87 GLY A O 1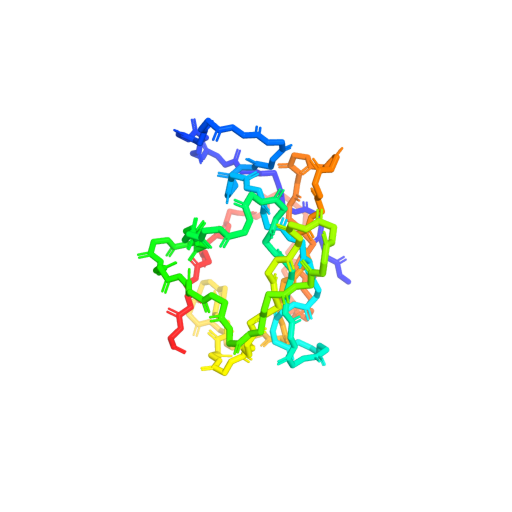
ATOM 681 N N . GLY A 1 88 ? -6.001 -6.575 11.815 1.00 87.62 88 GLY A N 1
ATOM 682 C CA . GLY A 1 88 ? -6.658 -5.722 12.803 1.00 87.62 88 GLY A CA 1
ATOM 683 C C . GLY A 1 88 ? -8.077 -6.192 13.125 1.00 87.62 88 GLY A C 1
ATOM 684 O O . GLY A 1 88 ? -8.644 -7.012 12.403 1.00 87.62 88 GLY A O 1
ATOM 685 N N . ASP A 1 89 ? -8.600 -5.670 14.227 1.00 89.94 89 ASP A N 1
ATOM 686 C CA . ASP A 1 89 ? -9.967 -5.887 14.694 1.00 89.94 89 ASP A CA 1
ATOM 687 C C . ASP A 1 89 ? -10.595 -4.503 14.853 1.00 89.94 89 ASP A C 1
ATOM 689 O O . ASP A 1 89 ? -10.231 -3.771 15.778 1.00 89.94 89 ASP A O 1
ATOM 693 N N . PHE A 1 90 ? -11.375 -4.114 13.845 1.00 93.69 90 PHE A N 1
ATOM 694 C CA . PHE A 1 90 ? -11.942 -2.780 13.650 1.00 93.69 90 PHE A CA 1
ATOM 695 C C . PHE A 1 90 ? -13.385 -2.926 13.181 1.00 93.69 90 PHE A C 1
ATOM 697 O O . PHE A 1 90 ? -13.717 -3.875 12.460 1.00 93.69 90 PHE A O 1
ATOM 704 N N . GLU A 1 91 ? -14.219 -1.954 13.527 1.00 92.50 91 GLU A N 1
ATOM 705 C CA . GLU A 1 91 ? -15.645 -1.992 13.214 1.00 92.50 91 GLU A CA 1
ATOM 706 C C . GLU A 1 91 ? -15.995 -1.220 11.935 1.00 92.50 91 GLU A C 1
ATOM 708 O O . GLU A 1 91 ? -15.300 -0.300 11.492 1.00 92.50 91 GLU A O 1
ATOM 713 N N . VAL A 1 92 ? -17.116 -1.589 11.309 1.00 92.19 92 VAL A N 1
ATOM 714 C CA . VAL A 1 92 ? -17.646 -0.833 10.169 1.00 92.19 92 VAL A CA 1
ATOM 715 C C . VAL A 1 92 ? -18.100 0.542 10.653 1.00 92.19 92 VAL A C 1
ATOM 717 O O . VAL A 1 92 ? -18.943 0.650 11.534 1.00 92.19 92 VAL A O 1
ATOM 720 N N . GLY A 1 93 ? -17.570 1.593 10.028 1.00 92.94 93 GLY A N 1
ATOM 721 C CA . GLY A 1 93 ? -17.849 2.983 10.400 1.00 92.94 93 GLY A CA 1
ATOM 722 C C . GLY A 1 93 ? -16.760 3.617 11.264 1.00 92.94 93 GLY A C 1
ATOM 723 O O . GLY A 1 93 ? -16.732 4.841 11.380 1.00 92.94 93 GLY A O 1
ATOM 724 N N . GLU A 1 94 ? -15.825 2.824 11.792 1.00 94.81 94 GLU A N 1
ATOM 725 C CA . GLU A 1 94 ? -14.677 3.344 12.527 1.00 94.81 94 GLU A CA 1
ATOM 726 C C . GLU A 1 94 ? -13.762 4.181 11.616 1.00 94.81 94 GLU A C 1
ATOM 728 O O . GLU A 1 94 ? -13.496 3.840 10.457 1.00 94.81 94 GLU A O 1
ATOM 733 N N . VAL A 1 95 ? -13.260 5.299 12.150 1.00 94.81 95 VAL A N 1
ATOM 734 C CA . VAL A 1 95 ? -12.248 6.120 11.481 1.00 94.81 95 VAL A CA 1
ATOM 735 C C . VAL A 1 95 ? -10.871 5.608 11.873 1.00 94.81 95 VAL A C 1
ATOM 737 O O . VAL A 1 95 ? -10.505 5.604 13.047 1.00 94.81 95 VAL A O 1
ATOM 740 N N . VAL A 1 96 ? -10.092 5.209 10.869 1.00 94.19 96 VAL A N 1
ATOM 741 C CA . VAL A 1 96 ? -8.732 4.709 11.068 1.00 94.19 96 VAL A CA 1
ATOM 742 C C . VAL A 1 96 ? -7.699 5.641 10.448 1.00 94.19 96 VAL A C 1
ATOM 744 O O . VAL A 1 96 ? -7.831 6.079 9.301 1.00 94.19 96 VAL A O 1
ATOM 747 N N . GLU A 1 97 ? -6.641 5.917 11.198 1.00 94.19 97 GLU A N 1
ATOM 748 C CA . GLU A 1 97 ? -5.423 6.541 10.704 1.00 94.19 97 GLU A CA 1
ATOM 749 C C . GLU A 1 97 ? -4.414 5.453 10.339 1.00 94.19 97 GLU A C 1
ATOM 751 O O . GLU A 1 97 ? -4.024 4.641 11.180 1.00 94.19 97 GLU A O 1
ATOM 756 N N . ILE A 1 98 ? -3.997 5.442 9.071 1.00 92.88 98 ILE A N 1
ATOM 757 C CA . ILE A 1 98 ? -2.982 4.516 8.571 1.00 92.88 98 ILE A CA 1
ATOM 758 C C . ILE A 1 98 ? -1.629 5.212 8.555 1.00 92.88 98 ILE A C 1
ATOM 760 O O . ILE A 1 98 ? -1.482 6.290 7.978 1.00 92.88 98 ILE A O 1
ATOM 764 N N . ARG A 1 99 ? -0.630 4.548 9.131 1.00 92.94 99 ARG A N 1
ATOM 765 C CA . ARG A 1 99 ? 0.768 4.967 9.103 1.00 92.94 99 ARG A CA 1
ATOM 766 C C . ARG A 1 99 ? 1.639 3.814 8.639 1.00 92.94 99 ARG A C 1
ATOM 768 O O . ARG A 1 99 ? 1.401 2.669 9.021 1.00 92.94 99 ARG A O 1
ATOM 775 N N . ILE A 1 100 ? 2.662 4.124 7.849 1.00 93.00 100 ILE A N 1
ATOM 776 C CA . ILE A 1 100 ? 3.701 3.159 7.498 1.00 93.00 100 ILE A CA 1
ATOM 777 C C . ILE A 1 100 ? 5.053 3.609 8.039 1.00 93.00 100 ILE A C 1
ATOM 779 O O . ILE A 1 100 ? 5.343 4.808 8.052 1.00 93.00 100 ILE A O 1
ATOM 783 N N . VAL A 1 101 ? 5.839 2.650 8.527 1.00 89.62 101 VAL A N 1
ATOM 784 C CA . VAL A 1 101 ? 7.149 2.867 9.165 1.00 89.62 101 VAL A CA 1
ATOM 785 C C . VAL A 1 101 ? 8.206 2.110 8.385 1.00 89.62 101 VAL A C 1
ATOM 787 O O . VAL A 1 101 ? 8.037 0.886 8.205 1.00 89.62 101 VAL A O 1
#